Protein AF-F0YGH9-F1 (afdb_monomer_lite)

InterPro domains:
  IPR027417 P-loop containing nucleoside triphosphate hydrolase [G3DSA:3.40.50.300] (1-79)
  IPR027417 P-loop containing nucleoside triphosphate hydrolase [SSF52540] (1-64)
  IPR041679 DNA2/NAM7 helicase-like, C-terminal [PF13087] (1-53)
  IPR045055 DNA2/NAM7-like helicase [PTHR10887] (1-77)
  IPR047187 Upf1-like, C-terminal helicase domain [cd18808] (1-70)

Organism: Aureococcus anophagefferens (NCBI:txid44056)

pLDDT: mean 78.41, std 13.03, range [46.97, 96.19]

Radius of gyration: 12.47 Å; chains: 1; bounding box: 26×26×32 Å

Structure (mmCIF, N/CA/C/O backbone):
data_AF-F0YGH9-F1
#
_entry.id   AF-F0YGH9-F1
#
loop_
_atom_site.group_PDB
_atom_site.id
_atom_site.type_symbol
_atom_site.label_atom_id
_atom_site.label_alt_id
_atom_site.label_comp_id
_atom_site.label_asym_id
_atom_site.label_entity_id
_atom_site.label_seq_id
_atom_site.pdbx_PDB_ins_code
_atom_site.Cartn_x
_atom_site.Cartn_y
_atom_site.Cartn_z
_atom_site.occupancy
_atom_site.B_iso_or_equiv
_atom_site.auth_seq_id
_atom_site.auth_comp_id
_atom_site.auth_asym_id
_atom_site.auth_atom_id
_atom_site.pdbx_PDB_model_num
ATOM 1 N N . ILE A 1 1 ? 3.677 18.495 4.605 1.00 46.97 1 ILE A N 1
ATOM 2 C CA . ILE A 1 1 ? 3.788 17.195 3.900 1.00 46.97 1 ILE A CA 1
ATOM 3 C C . ILE A 1 1 ? 5.076 16.565 4.392 1.00 46.97 1 ILE A C 1
ATOM 5 O O . ILE A 1 1 ? 6.127 17.128 4.129 1.00 46.97 1 ILE A O 1
ATOM 9 N N . ASN A 1 2 ? 4.997 15.495 5.177 1.00 50.12 2 ASN A N 1
ATOM 10 C CA . ASN A 1 2 ? 6.184 14.814 5.693 1.00 50.12 2 ASN A CA 1
ATOM 11 C C . ASN A 1 2 ? 6.316 13.468 4.975 1.00 50.12 2 ASN A C 1
ATOM 13 O O . ASN A 1 2 ? 5.306 12.841 4.655 1.00 50.12 2 ASN A O 1
ATOM 17 N N . THR A 1 3 ? 7.543 13.031 4.715 1.00 56.69 3 THR A N 1
ATOM 18 C CA . THR A 1 3 ? 7.858 11.702 4.177 1.00 56.69 3 THR A CA 1
ATOM 19 C C . THR A 1 3 ? 7.974 10.696 5.322 1.00 56.69 3 THR A C 1
ATOM 21 O O . THR A 1 3 ? 8.218 11.085 6.462 1.00 56.69 3 THR A O 1
ATOM 24 N N . VAL A 1 4 ? 7.782 9.403 5.029 1.00 56.69 4 VAL A N 1
ATOM 25 C CA . VAL A 1 4 ? 7.688 8.291 6.005 1.00 56.69 4 VAL A CA 1
ATOM 26 C C . VAL A 1 4 ? 8.790 8.301 7.089 1.00 56.69 4 VAL A C 1
ATOM 28 O O . VAL A 1 4 ? 8.539 7.854 8.205 1.00 56.69 4 VAL A O 1
ATOM 31 N N . ASP A 1 5 ? 9.963 8.880 6.814 1.00 54.19 5 ASP A N 1
ATOM 32 C CA . ASP A 1 5 ? 11.079 8.988 7.769 1.00 54.19 5 ASP A CA 1
ATOM 33 C C . ASP A 1 5 ? 10.785 9.857 9.003 1.00 54.19 5 ASP A C 1
ATOM 35 O O . ASP A 1 5 ? 11.348 9.618 10.065 1.00 54.19 5 ASP A O 1
ATOM 39 N N . ALA A 1 6 ? 9.862 10.820 8.919 1.00 52.00 6 ALA A N 1
ATOM 40 C CA . ALA A 1 6 ? 9.498 11.671 10.057 1.00 52.00 6 ALA A CA 1
ATOM 41 C C . ALA A 1 6 ? 8.404 11.067 10.972 1.00 52.00 6 ALA A C 1
ATOM 43 O O . ALA A 1 6 ? 7.948 11.733 11.903 1.00 52.00 6 ALA A O 1
ATOM 44 N N . PHE A 1 7 ? 7.941 9.835 10.709 1.00 54.56 7 PHE A N 1
ATOM 45 C CA . PHE A 1 7 ? 6.747 9.233 11.337 1.00 54.56 7 PHE A CA 1
ATOM 46 C C . PHE A 1 7 ? 7.038 8.098 12.325 1.00 54.56 7 PHE A C 1
ATOM 48 O O . PHE A 1 7 ? 6.126 7.378 12.742 1.00 54.56 7 PHE A O 1
ATOM 55 N N . GLN A 1 8 ? 8.292 7.914 12.734 1.00 49.12 8 GLN A N 1
ATOM 56 C CA . GLN A 1 8 ? 8.636 6.843 13.661 1.00 49.12 8 GLN A CA 1
ATOM 57 C C . GLN A 1 8 ? 8.171 7.197 15.091 1.00 49.12 8 GLN A C 1
ATOM 59 O O . GLN A 1 8 ? 8.843 7.924 15.813 1.00 49.12 8 GLN A O 1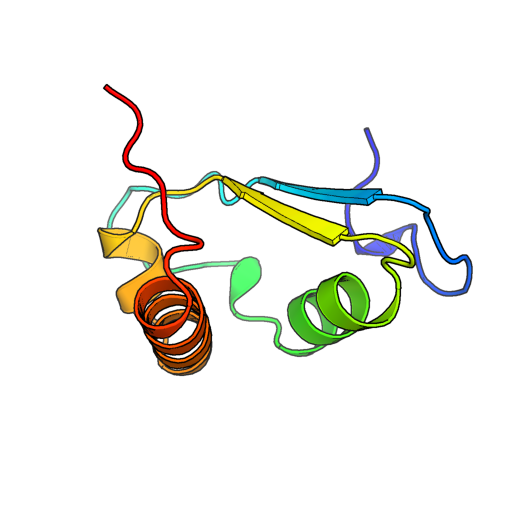
ATOM 64 N N . GLY A 1 9 ? 6.992 6.696 15.492 1.00 57.78 9 GLY A N 1
ATOM 65 C CA . GLY A 1 9 ? 6.505 6.735 16.883 1.00 57.78 9 GLY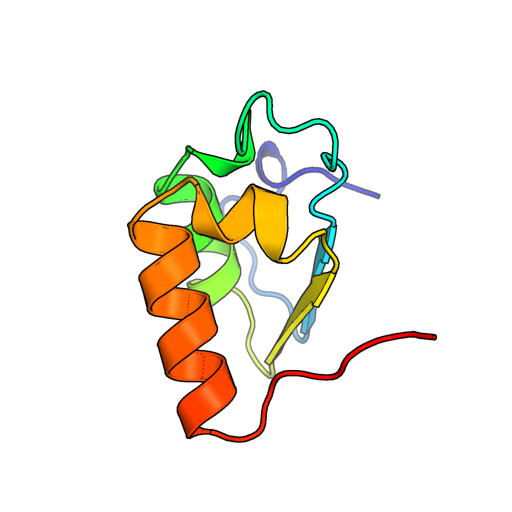 A CA 1
ATOM 66 C C . GLY A 1 9 ? 5.159 7.426 17.141 1.00 57.78 9 GLY A C 1
ATOM 67 O O . GLY A 1 9 ? 4.775 7.552 18.300 1.00 57.78 9 GLY A O 1
ATOM 68 N N . ARG A 1 10 ? 4.421 7.869 16.111 1.00 67.88 10 ARG A N 1
ATOM 69 C CA . ARG A 1 10 ? 3.075 8.454 16.279 1.00 67.88 10 ARG A CA 1
ATOM 70 C C . ARG A 1 10 ? 2.081 7.836 15.297 1.00 67.88 10 ARG A C 1
ATOM 72 O O . ARG A 1 10 ? 2.338 7.807 14.099 1.00 67.88 10 ARG A O 1
ATOM 79 N N . GLU A 1 11 ? 0.954 7.357 15.811 1.00 78.50 11 GLU A N 1
ATOM 80 C CA . GLU A 1 11 ? -0.169 6.864 15.003 1.00 78.50 11 GLU A CA 1
ATOM 81 C C . GLU A 1 11 ? -0.969 8.027 14.402 1.00 78.50 11 GLU A C 1
ATOM 83 O O . GLU A 1 11 ? -1.000 9.133 14.956 1.00 78.50 11 GLU A O 1
ATOM 88 N N . LYS A 1 12 ? -1.622 7.778 13.264 1.00 80.88 12 LYS A N 1
ATOM 89 C CA . LYS A 1 12 ? -2.501 8.734 12.580 1.00 80.88 12 LYS A CA 1
ATOM 90 C C . LYS A 1 12 ? -3.823 8.074 12.229 1.00 80.88 12 LYS A C 1
ATOM 92 O O . LYS A 1 12 ? -3.867 6.882 11.955 1.00 80.88 12 LYS A O 1
ATOM 97 N N . ASP A 1 13 ? -4.885 8.867 12.209 1.00 83.50 13 ASP A N 1
ATOM 98 C CA . ASP A 1 13 ? -6.231 8.389 11.886 1.00 83.50 13 ASP A CA 1
ATOM 99 C C . ASP A 1 13 ? -6.282 7.832 10.458 1.00 83.50 13 ASP A C 1
ATOM 101 O O . ASP A 1 13 ? -6.688 6.691 10.246 1.00 83.50 13 ASP A O 1
ATOM 105 N N . PHE A 1 14 ? -5.728 8.584 9.505 1.00 83.19 14 PHE A N 1
ATOM 106 C CA . PHE A 1 14 ? -5.570 8.170 8.114 1.00 83.19 14 PHE A CA 1
ATOM 107 C C . PHE A 1 14 ? -4.142 8.401 7.623 1.00 83.19 14 PHE A C 1
ATOM 109 O O . PHE A 1 14 ? -3.486 9.372 8.012 1.00 83.19 14 PHE A O 1
ATOM 116 N N . ILE A 1 15 ? -3.669 7.524 6.737 1.00 84.44 15 ILE A N 1
ATOM 117 C CA . ILE A 1 15 ? -2.372 7.657 6.063 1.00 84.44 15 ILE A CA 1
ATOM 118 C C . ILE A 1 15 ? -2.591 7.686 4.551 1.00 84.44 15 ILE A C 1
ATOM 120 O O . ILE A 1 15 ? -3.247 6.807 4.000 1.00 84.44 15 ILE A O 1
ATOM 124 N N . LEU A 1 16 ? -2.010 8.681 3.876 1.00 84.19 16 LEU A N 1
ATOM 125 C CA . LEU A 1 16 ? -1.997 8.769 2.417 1.00 84.19 16 LEU A CA 1
ATOM 126 C C . LEU A 1 16 ? -0.595 8.449 1.894 1.00 84.19 16 LEU A C 1
ATOM 128 O O . LEU A 1 16 ? 0.375 9.132 2.226 1.00 84.19 16 LEU A O 1
ATOM 132 N N . LEU A 1 17 ? -0.499 7.415 1.063 1.00 82.81 17 LEU A N 1
ATOM 133 C CA . LEU A 1 17 ? 0.718 6.978 0.391 1.00 82.81 17 LEU A CA 1
ATOM 134 C C . LEU A 1 17 ? 0.669 7.382 -1.082 1.00 82.81 17 LEU A C 1
ATOM 136 O O . LEU A 1 17 ? -0.043 6.772 -1.875 1.00 82.81 17 LEU A O 1
ATOM 140 N N . SER A 1 18 ? 1.463 8.385 -1.453 1.00 82.06 18 SER A N 1
ATOM 141 C CA . SER A 1 18 ? 1.653 8.766 -2.854 1.00 82.06 18 SER A CA 1
ATOM 142 C C . SER A 1 18 ? 2.837 8.012 -3.458 1.00 82.06 18 SER A C 1
ATOM 144 O O . SER A 1 18 ? 3.992 8.203 -3.070 1.00 82.06 18 SER A O 1
ATOM 146 N N . CYS A 1 19 ? 2.537 7.141 -4.412 1.00 79.31 19 CYS A N 1
ATOM 147 C CA . CYS A 1 19 ? 3.482 6.342 -5.170 1.00 79.31 19 CYS A CA 1
ATOM 148 C C . CYS A 1 19 ? 3.739 7.021 -6.520 1.00 79.31 19 CYS A C 1
ATOM 150 O O . CYS A 1 19 ? 3.152 6.676 -7.540 1.00 79.31 19 CYS A O 1
ATOM 152 N N . VAL A 1 20 ? 4.616 8.027 -6.489 1.00 70.12 20 VAL A N 1
ATOM 153 C CA . VAL A 1 20 ? 4.850 9.014 -7.562 1.00 70.12 20 VAL A CA 1
ATOM 154 C C . VAL A 1 20 ? 5.400 8.412 -8.867 1.00 70.12 20 VAL A C 1
ATOM 156 O O . VAL A 1 20 ? 5.285 9.027 -9.923 1.00 70.12 20 VAL A O 1
ATOM 159 N N . ARG A 1 21 ? 6.020 7.226 -8.827 1.00 70.06 21 ARG A N 1
ATOM 160 C CA . ARG A 1 21 ? 6.656 6.633 -10.013 1.00 70.06 21 ARG A CA 1
ATOM 161 C C . ARG A 1 21 ? 5.652 5.906 -10.904 1.00 70.06 21 ARG A C 1
ATOM 163 O O . ARG A 1 21 ? 4.864 5.094 -10.427 1.00 70.06 21 ARG A O 1
ATOM 170 N N . ALA A 1 22 ? 5.763 6.168 -12.203 1.00 65.44 22 ALA A N 1
ATOM 171 C CA . ALA A 1 22 ? 4.989 5.529 -13.264 1.00 65.44 22 ALA A CA 1
ATOM 172 C C . ALA A 1 22 ? 5.869 5.072 -14.452 1.00 65.44 22 ALA A C 1
ATOM 174 O O . ALA A 1 22 ? 5.351 4.710 -15.502 1.00 65.44 22 ALA A O 1
ATOM 175 N N . ASP A 1 23 ? 7.199 5.117 -14.316 1.00 65.25 23 ASP A N 1
ATOM 176 C CA . ASP A 1 23 ? 8.169 5.056 -15.419 1.00 65.25 23 ASP A CA 1
ATOM 177 C C . ASP A 1 23 ? 8.715 3.649 -15.721 1.00 65.25 23 ASP A C 1
ATOM 179 O O . ASP A 1 23 ? 9.715 3.512 -16.419 1.00 65.25 23 ASP A O 1
ATOM 183 N N . GLY A 1 24 ? 8.106 2.579 -15.195 1.00 57.47 24 GLY A N 1
ATOM 184 C CA . GLY A 1 24 ? 8.540 1.197 -15.466 1.00 57.47 24 GLY A CA 1
ATOM 185 C C . GLY A 1 24 ? 9.926 0.825 -14.908 1.00 57.47 24 GLY A C 1
ATOM 186 O O . GLY A 1 24 ? 10.276 -0.352 -14.879 1.00 57.47 24 GLY A O 1
ATOM 187 N N . ALA A 1 25 ? 10.680 1.786 -14.362 1.00 60.94 25 ALA A N 1
ATOM 188 C CA . ALA A 1 25 ? 11.961 1.600 -13.675 1.00 60.94 25 ALA A CA 1
ATOM 189 C C . ALA A 1 25 ? 11.815 0.954 -12.276 1.00 60.94 25 ALA A C 1
ATOM 191 O O . ALA A 1 25 ? 12.786 0.806 -11.529 1.00 60.94 25 ALA A O 1
ATOM 192 N N . GLY A 1 26 ? 10.590 0.557 -11.920 1.00 62.50 26 GLY A N 1
ATOM 193 C CA . GLY A 1 26 ? 10.217 -0.065 -10.659 1.00 62.50 26 GLY A CA 1
ATOM 194 C C . GLY A 1 26 ? 9.839 0.931 -9.561 1.00 62.50 26 GLY A C 1
ATOM 195 O O . GLY A 1 26 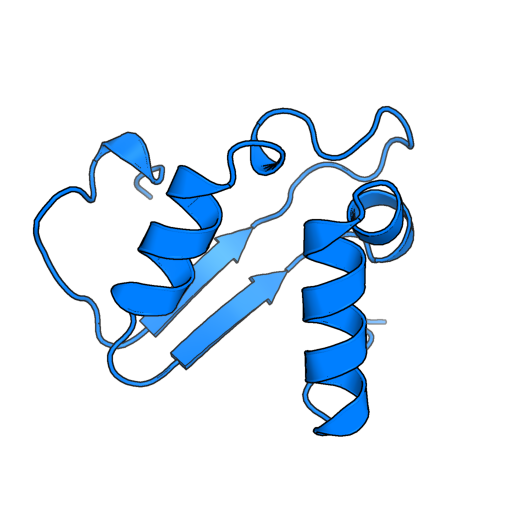? 9.847 2.149 -9.718 1.00 62.50 26 GLY A O 1
ATOM 196 N N . VAL A 1 27 ? 9.515 0.387 -8.392 1.00 67.75 27 VAL A N 1
ATOM 197 C CA . VAL A 1 27 ? 8.981 1.123 -7.231 1.00 67.75 27 VAL A CA 1
ATOM 198 C C . VAL A 1 27 ? 9.973 2.074 -6.540 1.00 67.75 27 VAL A C 1
ATOM 200 O O . VAL A 1 27 ? 9.572 2.879 -5.698 1.00 67.75 27 VAL A O 1
ATOM 203 N N . GLY A 1 28 ? 11.267 2.021 -6.876 1.00 66.88 28 GLY A N 1
ATOM 204 C CA . GLY A 1 28 ? 12.300 2.877 -6.280 1.00 66.88 28 GLY A CA 1
ATOM 205 C C . GLY A 1 28 ? 12.291 2.833 -4.746 1.00 66.88 28 GLY A C 1
ATOM 206 O O . GLY A 1 28 ? 12.424 1.770 -4.144 1.00 66.88 28 GLY A O 1
ATOM 207 N N . PHE A 1 29 ? 12.085 3.991 -4.114 1.00 59.25 29 PHE A N 1
ATOM 208 C CA . PHE A 1 29 ? 11.996 4.171 -2.657 1.00 59.25 29 PHE A CA 1
ATOM 209 C C . PHE A 1 29 ? 10.879 3.355 -1.976 1.00 59.25 29 PHE A C 1
ATOM 211 O O . PHE A 1 29 ? 10.949 3.077 -0.782 1.00 59.25 29 PHE A O 1
ATOM 218 N N . LEU A 1 30 ? 9.866 2.926 -2.733 1.00 62.06 30 LEU A N 1
ATOM 219 C CA . LEU A 1 30 ? 8.762 2.095 -2.244 1.00 62.06 30 LEU A CA 1
ATOM 220 C C . LEU A 1 30 ? 9.127 0.603 -2.161 1.00 62.06 30 LEU A C 1
ATOM 222 O O . LEU A 1 30 ? 8.305 -0.194 -1.714 1.00 62.06 30 LEU A O 1
ATOM 226 N N . ARG A 1 31 ? 10.349 0.203 -2.554 1.00 62.56 31 ARG A N 1
ATOM 227 C CA . ARG A 1 31 ? 10.885 -1.143 -2.262 1.00 62.56 31 ARG A CA 1
ATOM 228 C C . ARG A 1 31 ? 11.132 -1.382 -0.778 1.00 62.56 31 ARG A C 1
ATOM 230 O O . ARG A 1 31 ? 11.313 -2.532 -0.371 1.00 62.56 31 ARG A O 1
ATOM 237 N N . ASP A 1 32 ? 11.191 -0.320 0.019 1.00 70.31 32 ASP A N 1
ATOM 238 C CA . ASP A 1 32 ? 11.426 -0.439 1.446 1.00 70.31 32 ASP A CA 1
ATOM 239 C C . ASP A 1 32 ? 10.183 -1.005 2.147 1.00 70.31 32 ASP A C 1
ATOM 241 O O . ASP A 1 32 ? 9.240 -0.295 2.506 1.00 70.31 32 ASP A O 1
ATOM 245 N N . ALA A 1 33 ? 10.208 -2.319 2.366 1.00 69.62 33 ALA A N 1
ATOM 246 C CA . ALA A 1 33 ? 9.169 -3.045 3.083 1.00 69.62 33 ALA A CA 1
ATOM 247 C C . ALA A 1 33 ? 8.924 -2.484 4.493 1.00 69.62 33 ALA A C 1
ATOM 249 O O . ALA A 1 33 ? 7.813 -2.593 5.005 1.00 69.62 33 ALA A O 1
ATOM 250 N N . ARG A 1 34 ? 9.922 -1.845 5.122 1.00 74.38 34 ARG A N 1
ATOM 251 C CA . ARG A 1 34 ? 9.740 -1.225 6.440 1.00 74.38 34 ARG A CA 1
ATOM 252 C C . ARG A 1 34 ? 8.807 -0.027 6.343 1.00 74.38 34 ARG A C 1
ATOM 254 O O . ARG A 1 34 ? 7.942 0.119 7.198 1.00 74.38 34 ARG A O 1
ATOM 261 N N . ARG A 1 35 ? 8.917 0.782 5.286 1.00 75.50 35 ARG A N 1
ATOM 262 C CA . ARG A 1 35 ? 8.028 1.935 5.063 1.00 75.50 35 ARG A CA 1
ATOM 263 C C . ARG A 1 35 ? 6.596 1.504 4.813 1.00 75.50 35 ARG A C 1
ATOM 265 O O . ARG A 1 35 ? 5.688 2.101 5.384 1.00 75.50 35 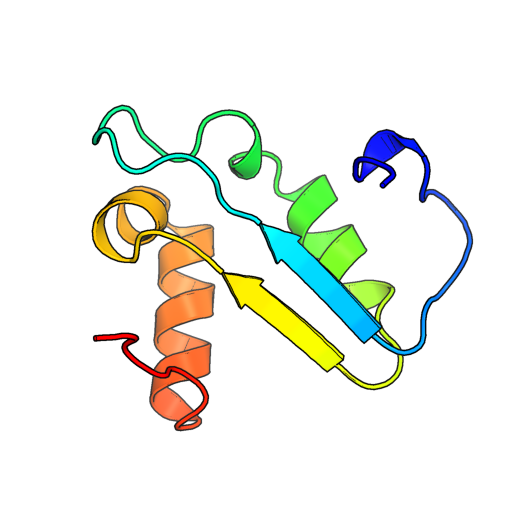ARG A O 1
ATOM 272 N N . LEU A 1 36 ? 6.408 0.452 4.016 1.00 79.19 36 LEU A N 1
ATOM 273 C CA . LEU A 1 36 ? 5.085 -0.115 3.783 1.00 79.19 36 LEU A CA 1
ATOM 274 C C . LEU A 1 36 ? 4.486 -0.663 5.084 1.00 79.19 36 LEU A C 1
ATOM 276 O O . LEU A 1 36 ? 3.369 -0.304 5.437 1.00 79.19 36 LEU A O 1
ATOM 280 N N . ASN A 1 37 ? 5.250 -1.448 5.847 1.00 83.25 37 ASN A N 1
ATOM 281 C CA . ASN A 1 37 ? 4.793 -1.994 7.126 1.00 83.25 37 ASN A CA 1
ATOM 282 C C . ASN A 1 37 ? 4.446 -0.891 8.131 1.00 83.25 37 ASN A C 1
ATOM 284 O O . ASN A 1 37 ? 3.423 -0.977 8.803 1.00 83.25 37 ASN A O 1
ATOM 288 N N . VAL A 1 38 ? 5.256 0.166 8.222 1.00 82.38 38 VAL A N 1
ATOM 289 C CA . VAL A 1 38 ? 4.965 1.324 9.079 1.00 82.38 38 VAL A CA 1
ATOM 290 C C . VAL A 1 38 ? 3.688 2.022 8.618 1.00 82.38 38 VAL A C 1
ATOM 292 O O . VAL A 1 38 ? 2.820 2.289 9.440 1.00 82.38 38 VAL A O 1
ATOM 295 N N . ALA A 1 39 ? 3.520 2.274 7.322 1.00 78.81 39 ALA A N 1
ATOM 296 C CA . ALA A 1 39 ? 2.314 2.919 6.817 1.00 78.81 39 ALA A CA 1
ATOM 297 C C . ALA A 1 39 ? 1.049 2.075 7.053 1.00 78.81 39 ALA A C 1
ATOM 299 O O . ALA A 1 39 ? 0.023 2.620 7.443 1.00 78.81 39 ALA A O 1
ATOM 300 N N . LEU A 1 40 ? 1.129 0.751 6.888 1.00 81.56 40 LEU A N 1
ATOM 301 C CA . LEU A 1 40 ? 0.007 -0.161 7.128 1.00 81.56 40 LEU A CA 1
ATOM 302 C C . LEU A 1 40 ? -0.335 -0.315 8.619 1.00 81.56 40 LEU A C 1
ATOM 304 O O . LEU A 1 40 ? -1.502 -0.458 8.956 1.00 81.56 40 LEU A O 1
ATOM 308 N N . THR A 1 41 ? 0.656 -0.272 9.516 1.00 83.94 41 THR A N 1
ATOM 309 C CA . THR A 1 41 ? 0.451 -0.513 10.962 1.00 83.94 41 THR A CA 1
ATOM 310 C C . THR A 1 41 ? 0.235 0.751 11.792 1.00 83.94 41 THR A C 1
ATOM 312 O O . THR A 1 41 ? -0.158 0.654 12.950 1.00 83.94 41 THR A O 1
ATOM 315 N N . ARG A 1 42 ? 0.499 1.945 11.242 1.00 80.75 42 ARG A N 1
ATOM 316 C CA . ARG A 1 42 ? 0.336 3.228 11.956 1.00 80.75 42 ARG A CA 1
ATOM 317 C C . ARG A 1 42 ? -0.959 3.969 11.633 1.00 80.75 42 ARG A C 1
ATOM 319 O O . ARG A 1 42 ? -1.218 4.997 12.261 1.00 80.75 42 ARG A O 1
ATOM 326 N N . ALA A 1 43 ? -1.746 3.477 10.679 1.00 84.50 43 ALA A N 1
ATOM 327 C CA . ALA A 1 43 ? -3.070 4.006 10.381 1.00 84.50 43 ALA A CA 1
ATOM 328 C C . ALA A 1 43 ? -4.114 3.391 11.318 1.00 84.50 43 ALA A C 1
ATOM 330 O O . ALA A 1 43 ? -4.231 2.170 11.390 1.00 84.50 43 ALA A O 1
ATOM 331 N N . LYS A 1 44 ? -4.887 4.229 12.013 1.00 85.31 44 LYS A N 1
ATOM 332 C CA . LYS A 1 44 ? -5.941 3.769 12.929 1.00 85.31 44 LYS A CA 1
ATOM 333 C C . LYS A 1 44 ? -7.238 3.409 12.211 1.00 85.31 44 LYS A C 1
ATOM 335 O O . LYS A 1 44 ? -7.900 2.455 12.603 1.00 85.31 44 LYS A O 1
ATOM 340 N N . HIS A 1 45 ? -7.609 4.178 11.187 1.00 88.00 45 HIS A N 1
ATOM 341 C CA . HIS A 1 45 ? -8.862 3.991 10.452 1.00 88.00 45 HIS A CA 1
ATOM 342 C C . HIS A 1 45 ? -8.647 3.538 9.013 1.00 88.00 45 HIS A C 1
ATOM 344 O O . HIS A 1 45 ? -9.440 2.748 8.509 1.00 88.00 45 HIS A O 1
ATOM 350 N N . GLY A 1 46 ? -7.584 3.988 8.343 1.00 85.81 46 GLY A N 1
ATOM 351 C CA . GLY A 1 46 ? -7.324 3.519 6.986 1.00 85.81 46 GLY A CA 1
ATOM 352 C C . GLY A 1 46 ? -6.083 4.089 6.318 1.00 85.81 46 GLY A C 1
ATOM 353 O O . GLY A 1 46 ? -5.542 5.127 6.707 1.00 85.81 46 GLY A O 1
ATOM 354 N N . VAL A 1 47 ? -5.657 3.391 5.269 1.00 88.38 47 VAL A N 1
ATOM 355 C CA . VAL A 1 47 ? -4.568 3.798 4.381 1.00 88.38 47 VAL A CA 1
ATOM 356 C C . VAL A 1 47 ? -5.128 3.969 2.978 1.00 88.38 47 VAL A C 1
ATOM 358 O O . VAL A 1 47 ? -5.812 3.080 2.479 1.00 88.38 47 VAL A O 1
ATOM 361 N N . VAL A 1 48 ? -4.804 5.085 2.331 1.00 88.81 48 VAL A N 1
ATOM 362 C CA . VAL A 1 48 ? -5.100 5.323 0.915 1.00 88.81 48 VAL A CA 1
ATOM 363 C C . VAL A 1 48 ? -3.790 5.308 0.146 1.00 88.81 48 VAL A C 1
ATOM 365 O O . VAL A 1 48 ? -2.876 6.069 0.462 1.00 88.81 48 VAL A O 1
ATOM 368 N N . VAL A 1 49 ? -3.693 4.444 -0.861 1.00 88.12 49 VAL A N 1
ATOM 369 C CA . VAL A 1 49 ? -2.534 4.356 -1.754 1.00 88.12 49 VAL A CA 1
ATOM 370 C C . VAL A 1 49 ? -2.919 4.932 -3.108 1.00 88.12 49 VAL A C 1
ATOM 372 O O . VAL A 1 49 ? -3.913 4.520 -3.693 1.00 88.12 49 VAL A O 1
ATOM 375 N N . ILE A 1 50 ? -2.121 5.868 -3.609 1.00 87.44 50 ILE A N 1
ATOM 376 C CA . ILE A 1 50 ? -2.306 6.509 -4.912 1.00 87.44 50 ILE A CA 1
ATOM 377 C C . ILE A 1 50 ? -1.067 6.200 -5.742 1.00 87.44 50 ILE A C 1
ATOM 379 O O . ILE A 1 50 ? 0.036 6.528 -5.312 1.00 87.44 50 ILE A O 1
ATOM 383 N N . GLY A 1 51 ? -1.208 5.574 -6.909 1.00 87.00 51 GLY A N 1
ATOM 384 C CA . GLY A 1 51 ? -0.056 5.224 -7.739 1.00 87.00 51 GLY A CA 1
ATOM 385 C C . GLY A 1 51 ? -0.395 4.493 -9.027 1.00 87.00 51 GLY A C 1
ATOM 386 O O . GLY A 1 51 ? -1.524 4.062 -9.235 1.00 87.00 51 GLY A O 1
ATOM 387 N N . SER A 1 52 ? 0.620 4.320 -9.875 1.00 86.62 52 SER A N 1
ATOM 388 C CA . SER A 1 52 ? 0.520 3.517 -11.096 1.00 86.62 52 SER A CA 1
ATOM 389 C C . SER A 1 52 ? 0.505 2.025 -10.759 1.00 86.62 52 SER A C 1
ATOM 391 O O . SER A 1 52 ? 1.510 1.480 -10.293 1.00 86.62 52 SER A O 1
ATOM 393 N N . GLU A 1 53 ? -0.606 1.342 -11.042 1.00 86.69 53 GLU A N 1
ATOM 394 C CA . GLU A 1 53 ? -0.729 -0.098 -10.794 1.00 86.69 53 GLU A CA 1
ATOM 395 C C . GLU A 1 53 ? 0.348 -0.901 -11.538 1.00 86.69 53 GLU A C 1
ATOM 397 O O . GLU A 1 53 ? 0.996 -1.764 -10.944 1.00 86.69 53 GLU A O 1
ATOM 402 N N . ALA A 1 54 ? 0.592 -0.582 -12.813 1.00 85.88 54 ALA A N 1
ATOM 403 C CA . ALA A 1 54 ? 1.608 -1.248 -13.627 1.00 85.88 54 ALA A CA 1
ATOM 404 C C . ALA A 1 54 ? 3.002 -1.182 -12.977 1.00 85.88 54 ALA A C 1
ATOM 406 O O . ALA A 1 54 ? 3.727 -2.178 -12.945 1.00 85.88 54 ALA A O 1
ATOM 407 N N . THR A 1 55 ? 3.347 -0.032 -12.393 1.00 85.50 55 THR A N 1
ATOM 408 C CA . THR A 1 55 ? 4.631 0.164 -11.706 1.00 85.50 55 THR A CA 1
ATOM 409 C C . THR A 1 55 ? 4.677 -0.569 -10.368 1.00 85.50 55 THR A C 1
ATOM 411 O O . THR A 1 55 ? 5.672 -1.215 -10.051 1.00 85.50 55 THR A O 1
ATOM 414 N N . LEU A 1 56 ? 3.601 -0.522 -9.582 1.00 85.75 56 LEU A N 1
ATOM 415 C CA . LEU A 1 56 ? 3.527 -1.202 -8.286 1.00 85.75 56 LEU A CA 1
ATOM 416 C C . LEU A 1 56 ? 3.579 -2.730 -8.442 1.00 85.75 56 LEU A C 1
ATOM 418 O O . LEU A 1 56 ? 4.275 -3.409 -7.688 1.00 85.75 56 LEU A O 1
ATOM 422 N N . ARG A 1 57 ? 2.934 -3.286 -9.473 1.00 87.31 57 ARG A N 1
ATOM 423 C CA . ARG A 1 57 ? 2.962 -4.729 -9.763 1.00 87.31 57 ARG A CA 1
ATOM 424 C C . ARG A 1 57 ? 4.346 -5.264 -10.117 1.00 87.31 57 ARG A C 1
ATOM 426 O O . ARG A 1 57 ? 4.527 -6.485 -10.075 1.00 87.31 57 ARG A O 1
ATOM 433 N N . SER A 1 58 ? 5.322 -4.412 -10.438 1.00 86.25 58 SER A N 1
ATOM 434 C CA . SER A 1 58 ? 6.698 -4.844 -10.700 1.00 86.25 58 SER A CA 1
ATOM 435 C C . SER A 1 58 ? 7.405 -5.382 -9.443 1.00 86.25 58 SER A C 1
ATOM 437 O O . SER A 1 58 ? 8.445 -6.025 -9.564 1.00 86.25 58 SER A O 1
ATOM 439 N N . ASP A 1 59 ? 6.872 -5.129 -8.242 1.00 84.94 59 ASP A N 1
ATOM 440 C CA . ASP A 1 59 ? 7.379 -5.658 -6.973 1.00 84.94 59 ASP A CA 1
ATOM 441 C C . ASP A 1 59 ? 6.401 -6.663 -6.360 1.00 84.94 59 ASP A C 1
ATOM 443 O O . ASP A 1 59 ? 5.193 -6.439 -6.309 1.00 84.94 59 ASP A O 1
ATOM 447 N N . ALA A 1 60 ? 6.926 -7.796 -5.889 1.00 86.81 60 ALA A N 1
ATOM 448 C CA . ALA A 1 60 ? 6.112 -8.905 -5.400 1.00 86.81 60 ALA A CA 1
ATOM 449 C C . ALA A 1 60 ? 5.256 -8.540 -4.175 1.00 86.81 60 ALA A C 1
ATOM 451 O O . ALA A 1 60 ? 4.145 -9.047 -4.035 1.00 86.81 60 ALA A O 1
ATOM 452 N N . ARG A 1 61 ? 5.738 -7.650 -3.297 1.00 85.25 61 ARG A N 1
ATOM 453 C CA . ARG A 1 61 ? 5.009 -7.259 -2.078 1.00 85.25 61 ARG A CA 1
ATOM 454 C C . ARG A 1 61 ? 3.851 -6.337 -2.415 1.00 85.25 61 ARG A C 1
ATOM 456 O O . ARG A 1 61 ? 2.749 -6.510 -1.906 1.00 85.25 61 ARG A O 1
ATOM 463 N N . TRP A 1 62 ? 4.106 -5.383 -3.304 1.00 87.38 62 TRP A N 1
ATOM 464 C CA . TRP A 1 62 ? 3.074 -4.498 -3.827 1.00 87.38 62 TRP A CA 1
ATOM 465 C C . TRP A 1 62 ? 2.034 -5.262 -4.634 1.00 87.38 62 TRP A C 1
ATOM 467 O O . TRP A 1 62 ? 0.848 -5.013 -4.462 1.00 87.38 62 TRP A O 1
ATOM 477 N N . ARG A 1 63 ? 2.453 -6.243 -5.439 1.00 89.12 63 ARG A N 1
ATOM 478 C CA . ARG A 1 63 ? 1.534 -7.148 -6.137 1.00 89.12 63 ARG A CA 1
ATOM 479 C C . ARG A 1 63 ? 0.617 -7.885 -5.162 1.00 8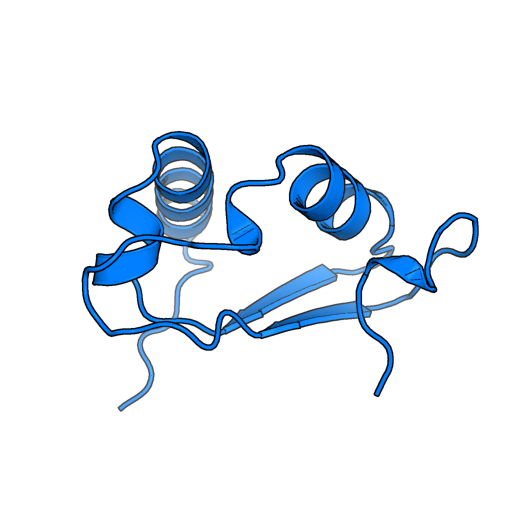9.12 63 ARG A C 1
ATOM 481 O O . ARG A 1 63 ? -0.591 -7.818 -5.330 1.00 89.12 63 ARG A O 1
ATOM 488 N N . PHE A 1 64 ? 1.175 -8.486 -4.110 1.00 90.94 64 PHE A N 1
ATOM 489 C CA . PHE A 1 64 ? 0.382 -9.145 -3.069 1.00 90.94 64 PHE A CA 1
ATOM 490 C C . PHE A 1 64 ? -0.621 -8.190 -2.404 1.00 90.94 64 PHE A C 1
ATOM 492 O O . PHE A 1 64 ? -1.783 -8.542 -2.230 1.00 90.94 64 PHE A O 1
ATOM 499 N N . LEU A 1 65 ? -0.196 -6.966 -2.067 1.00 89.38 65 LEU A N 1
ATOM 500 C CA . LEU A 1 65 ? -1.081 -5.960 -1.474 1.00 89.38 65 LEU A CA 1
ATOM 501 C C . LEU A 1 65 ? -2.200 -5.528 -2.434 1.00 89.38 65 LEU A C 1
ATOM 503 O O . LEU A 1 65 ? -3.337 -5.358 -2.003 1.00 89.38 65 LEU A O 1
ATOM 507 N N . LEU A 1 66 ? -1.887 -5.350 -3.719 1.00 90.50 66 LEU A N 1
ATOM 508 C CA . LEU A 1 66 ? -2.857 -4.982 -4.751 1.00 90.50 66 LEU A CA 1
ATOM 509 C C . LEU A 1 66 ? -3.871 -6.096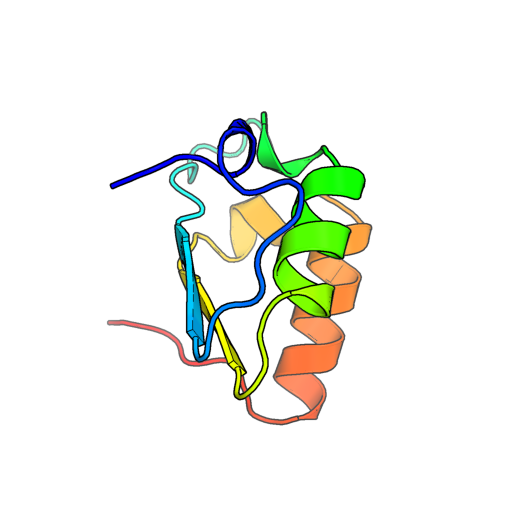 -5.002 1.00 90.50 66 LEU A C 1
ATOM 511 O O . LEU A 1 66 ? -5.057 -5.809 -5.123 1.00 90.50 66 LEU A O 1
ATOM 515 N N . ASP A 1 67 ? -3.421 -7.348 -5.055 1.00 93.88 67 ASP A N 1
ATOM 516 C CA . ASP A 1 67 ? -4.302 -8.502 -5.234 1.00 93.88 67 ASP A CA 1
ATOM 517 C C . ASP A 1 67 ? -5.227 -8.655 -4.014 1.00 93.88 67 ASP A C 1
ATOM 519 O O . ASP A 1 67 ? -6.442 -8.729 -4.166 1.00 93.88 67 ASP A O 1
ATOM 523 N N . TYR A 1 68 ? -4.685 -8.524 -2.797 1.00 92.94 68 TYR A N 1
ATOM 524 C CA . TYR A 1 68 ? -5.479 -8.482 -1.565 1.00 92.94 68 TYR A CA 1
ATOM 525 C C . TYR A 1 68 ? -6.505 -7.336 -1.541 1.00 92.94 68 TYR A C 1
ATOM 527 O O . TYR A 1 68 ? -7.634 -7.515 -1.080 1.00 92.94 68 TYR A O 1
ATOM 535 N N . ALA A 1 69 ? -6.130 -6.145 -2.018 1.00 92.25 69 ALA A N 1
ATOM 536 C CA . ALA A 1 69 ? -7.036 -5.002 -2.095 1.00 92.25 69 ALA A CA 1
ATOM 537 C C . ALA A 1 69 ? -8.124 -5.205 -3.162 1.00 92.25 69 ALA A C 1
ATOM 539 O O . ALA A 1 69 ? -9.277 -4.833 -2.930 1.00 92.25 69 ALA A O 1
ATOM 540 N N . ARG A 1 70 ? -7.790 -5.819 -4.306 1.00 93.44 70 ARG A N 1
ATOM 541 C CA . ARG A 1 70 ? -8.750 -6.162 -5.367 1.00 93.44 70 ARG A CA 1
ATOM 542 C C . ARG A 1 70 ? -9.772 -7.185 -4.906 1.00 93.44 70 ARG A C 1
ATOM 544 O O . ARG A 1 70 ? -10.960 -6.952 -5.106 1.00 93.44 70 ARG A O 1
ATOM 551 N N . ASP A 1 71 ? -9.335 -8.244 -4.232 1.00 96.19 71 ASP A N 1
ATOM 552 C CA . ASP A 1 71 ? -10.227 -9.281 -3.696 1.00 96.19 71 ASP A CA 1
ATOM 553 C C . ASP A 1 71 ? -11.259 -8.707 -2.710 1.00 96.19 71 ASP A C 1
ATOM 555 O O . ASP A 1 71 ? -12.336 -9.266 -2.515 1.00 96.19 71 ASP A O 1
ATOM 559 N N . ARG A 1 72 ? -10.954 -7.553 -2.106 1.00 95.06 72 ARG A N 1
ATOM 560 C CA . ARG A 1 72 ? -11.835 -6.817 -1.190 1.00 95.06 72 ARG A CA 1
ATOM 561 C C . ARG A 1 72 ? -12.620 -5.682 -1.850 1.00 95.06 72 ARG A C 1
ATOM 563 O O . ARG A 1 72 ? -13.250 -4.903 -1.139 1.00 95.06 72 ARG A O 1
ATOM 570 N N . GLY A 1 73 ? -12.543 -5.526 -3.171 1.00 94.75 73 GLY A N 1
ATOM 571 C CA . GLY A 1 73 ? -13.187 -4.422 -3.892 1.00 94.75 73 GLY A CA 1
ATOM 572 C C . GLY A 1 73 ? -12.675 -3.036 -3.481 1.00 94.75 73 GLY A C 1
ATOM 573 O O . GLY A 1 73 ? -13.404 -2.057 -3.575 1.00 94.75 73 GLY A O 1
ATOM 574 N N . SER A 1 74 ? -11.439 -2.947 -2.978 1.00 92.81 74 SER A N 1
ATOM 575 C CA . SER A 1 74 ? -10.832 -1.718 -2.439 1.00 92.81 74 SER A CA 1
ATOM 576 C C . SER A 1 74 ? -9.874 -1.032 -3.424 1.00 92.81 74 SER A C 1
ATOM 578 O O . SER A 1 74 ? -9.061 -0.202 -3.020 1.00 92.81 74 SER A O 1
ATOM 580 N N . VAL A 1 75 ? -9.941 -1.389 -4.709 1.00 92.44 75 VAL A N 1
ATOM 581 C CA . VAL A 1 75 ? -9.170 -0.761 -5.790 1.00 92.44 75 VAL A CA 1
ATOM 582 C C . VAL A 1 75 ? -10.131 0.007 -6.683 1.00 92.44 75 VAL A C 1
ATOM 584 O O . VAL A 1 75 ? -11.132 -0.546 -7.133 1.00 92.44 75 VAL A O 1
ATOM 587 N N . VAL A 1 76 ? -9.821 1.279 -6.915 1.00 93.12 76 VAL A N 1
ATOM 588 C CA . VAL A 1 76 ? -10.603 2.177 -7.766 1.00 93.12 76 VAL A CA 1
ATOM 589 C C . VAL A 1 76 ? -9.674 2.735 -8.831 1.00 93.12 76 VAL A C 1
ATOM 591 O O . VAL A 1 76 ? -8.660 3.352 -8.499 1.00 93.12 76 VAL A O 1
ATOM 594 N N . ASP A 1 77 ? -10.028 2.517 -10.093 1.00 89.19 77 ASP A N 1
ATOM 595 C CA . ASP A 1 77 ? -9.340 3.125 -11.224 1.00 89.19 77 ASP A CA 1
ATOM 596 C C . ASP A 1 77 ? -9.797 4.580 -11.367 1.00 89.19 77 ASP A C 1
ATOM 598 O O . ASP A 1 77 ? -10.993 4.884 -11.358 1.00 89.19 77 ASP A O 1
ATOM 602 N N . VAL A 1 78 ? -8.830 5.490 -11.454 1.00 84.25 78 VAL A N 1
ATOM 603 C CA . VAL A 1 78 ? -9.085 6.922 -11.640 1.00 84.25 78 VAL A CA 1
ATOM 604 C C . VAL A 1 78 ? -9.049 7.217 -13.146 1.00 84.25 78 VAL A C 1
ATOM 606 O O . VAL A 1 78 ? -8.123 6.732 -13.801 1.00 84.25 78 VAL A O 1
ATOM 609 N N . PRO A 1 79 ? -10.037 7.950 -13.695 1.00 77.38 79 PRO A N 1
ATOM 610 C CA . PRO A 1 79 ? -10.080 8.305 -15.114 1.00 77.38 79 PRO A CA 1
ATOM 611 C C . PRO A 1 79 ? -8.940 9.229 -15.559 1.00 77.38 79 PRO A C 1
ATOM 613 O O . PRO A 1 79 ? -8.400 9.981 -14.712 1.00 77.38 79 PRO A O 1
#

Secondary structure (DSSP, 8-state):
---GGGGTT--EEEEEEEE---SSS--GGGG-HHHHHHHHHHEEEEEEEEE-HHHHTTSHHHHHHHHHHHHTT------

Foldseek 3Di:
DDDLVVPPPAADQEEEAEQPDDPLPASVVVVPVVSVVCRCVRHPHYYHYDDDPNRLCVDPVSVVVVVVCVVVVNDDDDD

Sequence (79 aa):
INTVDAFQGREKDFILLSCVRADGAGVGFLRDARRLNVALTRAKHGVVVIGSEATLRSDARWRFLLDYARDRGSVVDVP